Protein AF-A0A4P6XGY0-F1 (afdb_monomer_lite)

Secondary structure (DSSP, 8-state):
-----HHHHHHHHHHS---PPPHHHHHHHHHHHHHHHHHHHHTT-PPPHHHHHHHHHHHHTT--TTTHHHHHHHHS--TT--

Foldseek 3Di:
DPDQPLVVLLVVLVVDDDDFADPVVLVVVVVVVVVVQVVCVVVVNHDDPSRVVSVNSCSVSRNDPVCVVVSCVVRVDPVPDD

pLDDT: mean 80.46, std 12.36, range [40.59, 91.56]

Radius of gyration: 13.27 Å; chains: 1; bounding box: 36×20×34 Å

Sequence (82 aa):
MGSVDLSKMQTQIRSMTFERGTPDQIALWRDDLAEARANLVIEGLVPTADDDEMFAMMLDEGVPPRLMPSLILQLYPQDGRR

Structure (mmCIF, N/CA/C/O backbone):
data_AF-A0A4P6XGY0-F1
#
_entry.id   AF-A0A4P6XGY0-F1
#
loop_
_atom_site.group_PDB
_atom_site.id
_atom_site.type_symbol
_atom_site.label_atom_id
_atom_site.label_alt_id
_atom_site.label_comp_id
_atom_site.label_asym_id
_atom_site.label_entity_id
_atom_site.label_seq_id
_atom_site.pdbx_PDB_ins_code
_atom_site.Cartn_x
_atom_site.Cartn_y
_atom_site.Cartn_z
_atom_site.occupancy
_atom_site.B_iso_or_equiv
_atom_site.auth_seq_id
_atom_site.auth_comp_id
_atom_site.auth_asym_id
_atom_site.auth_atom_id
_atom_site.pdbx_PDB_model_num
ATOM 1 N N . MET A 1 1 ? 16.706 -2.239 -1.230 1.00 46.16 1 MET A N 1
ATOM 2 C CA . MET A 1 1 ? 15.498 -1.615 -0.657 1.00 46.16 1 MET A CA 1
ATOM 3 C C . MET A 1 1 ? 15.331 -2.200 0.728 1.00 46.16 1 MET A C 1
ATOM 5 O O . MET A 1 1 ? 15.526 -3.400 0.866 1.00 46.16 1 MET A O 1
ATOM 9 N N . GLY A 1 2 ? 15.193 -1.355 1.752 1.00 51.72 2 GLY A N 1
ATOM 10 C CA . GLY A 1 2 ? 15.124 -1.82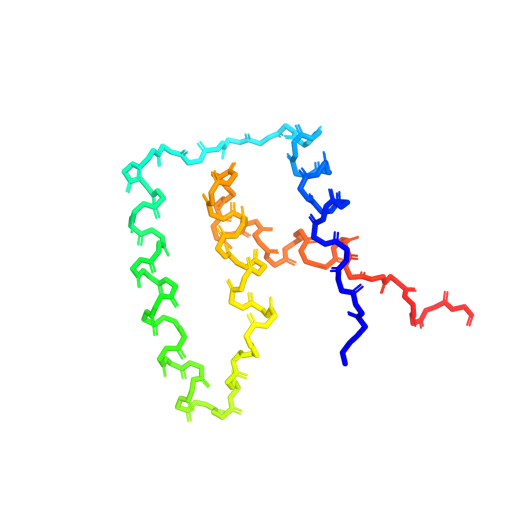3 3.139 1.00 51.72 2 GLY A CA 1
ATOM 11 C C . GLY A 1 2 ? 13.925 -2.748 3.298 1.00 51.72 2 GLY A C 1
ATOM 12 O O . GLY A 1 2 ? 12.857 -2.416 2.802 1.00 51.72 2 GLY A O 1
ATOM 13 N N . SER A 1 3 ? 14.128 -3.910 3.910 1.00 57.25 3 SER A N 1
ATOM 14 C CA . SER A 1 3 ? 13.110 -4.943 4.084 1.00 57.25 3 SER A CA 1
ATOM 15 C C . SER A 1 3 ? 11.858 -4.345 4.731 1.00 57.25 3 SER A C 1
ATOM 17 O O . SER A 1 3 ? 11.869 -4.045 5.926 1.00 57.25 3 SER A O 1
ATOM 19 N N . VAL A 1 4 ? 10.799 -4.119 3.951 1.00 66.06 4 VAL A N 1
ATOM 20 C CA . VAL A 1 4 ? 9.519 -3.668 4.498 1.00 66.06 4 VAL A CA 1
ATOM 21 C C . VAL A 1 4 ? 8.934 -4.837 5.284 1.00 66.06 4 VAL A C 1
ATOM 23 O O . VAL A 1 4 ? 8.652 -5.901 4.740 1.00 66.06 4 VAL A O 1
ATOM 26 N N . ASP A 1 5 ? 8.767 -4.660 6.595 1.00 78.88 5 ASP A N 1
ATOM 27 C CA . ASP A 1 5 ? 8.119 -5.653 7.453 1.00 78.88 5 ASP A CA 1
ATOM 28 C C . ASP A 1 5 ? 6.605 -5.694 7.146 1.00 78.88 5 ASP A C 1
ATOM 30 O O . ASP A 1 5 ? 5.799 -5.083 7.859 1.00 78.88 5 ASP A O 1
ATOM 34 N N . LEU A 1 6 ? 6.199 -6.437 6.109 1.00 79.06 6 LEU A N 1
ATOM 35 C CA . LEU A 1 6 ? 4.793 -6.586 5.696 1.00 79.06 6 LEU A CA 1
ATOM 36 C C . LEU A 1 6 ? 3.879 -7.007 6.859 1.00 79.06 6 LEU A C 1
ATOM 38 O O . LEU A 1 6 ? 2.770 -6.498 6.998 1.00 79.06 6 LEU A O 1
ATOM 42 N N . SER A 1 7 ? 4.362 -7.866 7.760 1.00 83.19 7 SER A N 1
ATOM 43 C CA . SER A 1 7 ? 3.622 -8.298 8.957 1.00 83.19 7 SER A CA 1
ATOM 44 C C . SER A 1 7 ? 3.352 -7.158 9.951 1.00 83.19 7 SER A C 1
ATOM 46 O O . SER A 1 7 ? 2.269 -7.080 10.540 1.00 83.19 7 SER A O 1
ATOM 48 N N . LYS A 1 8 ? 4.319 -6.247 10.148 1.00 82.38 8 LYS A N 1
ATOM 49 C CA . LYS A 1 8 ? 4.130 -5.063 11.006 1.00 82.38 8 LYS A CA 1
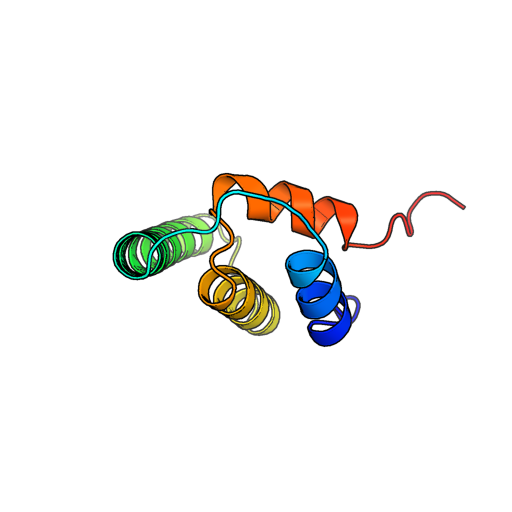ATOM 50 C C . LYS A 1 8 ? 3.163 -4.088 10.354 1.00 82.38 8 LYS A C 1
ATOM 52 O O . LYS A 1 8 ? 2.261 -3.587 11.019 1.00 82.38 8 LYS A O 1
ATOM 57 N N . MET A 1 9 ? 3.328 -3.879 9.052 1.00 81.19 9 MET A N 1
ATOM 58 C CA . MET A 1 9 ? 2.446 -3.053 8.243 1.00 81.19 9 MET A CA 1
ATOM 59 C C . MET A 1 9 ? 0.999 -3.553 8.296 1.00 81.19 9 MET A C 1
ATOM 61 O O . MET A 1 9 ? 0.108 -2.774 8.620 1.00 81.19 9 MET A O 1
ATOM 65 N N . GLN A 1 10 ? 0.765 -4.852 8.095 1.00 84.81 10 GLN A N 1
ATOM 66 C CA . GLN A 1 10 ? -0.560 -5.463 8.212 1.00 84.81 10 GLN A CA 1
ATOM 67 C C . GLN A 1 10 ? -1.164 -5.235 9.604 1.00 84.81 10 GLN A C 1
ATOM 69 O O . GLN A 1 10 ? -2.311 -4.809 9.728 1.00 84.81 10 GLN A O 1
ATOM 74 N N . THR A 1 11 ? -0.388 -5.466 10.667 1.00 86.88 11 THR A N 1
ATOM 75 C CA . THR A 1 11 ? -0.851 -5.253 12.049 1.00 86.88 11 THR A CA 1
ATOM 76 C C . THR A 1 11 ? -1.223 -3.789 12.302 1.00 86.88 11 THR A C 1
ATOM 78 O O . THR A 1 11 ? -2.249 -3.507 12.921 1.00 86.88 11 THR A O 1
ATOM 81 N N . GLN A 1 12 ? -0.431 -2.846 11.789 1.00 83.75 12 GLN A N 1
ATOM 82 C CA . GLN A 1 12 ? -0.709 -1.418 11.910 1.00 83.75 12 GLN A CA 1
ATOM 83 C C . GLN A 1 12 ? -1.960 -1.017 11.125 1.00 83.75 12 GLN A C 1
ATOM 85 O O . GLN A 1 12 ? -2.831 -0.359 11.686 1.00 83.75 12 GLN A O 1
ATOM 90 N N . ILE A 1 13 ? -2.103 -1.472 9.878 1.00 85.88 13 ILE A N 1
ATOM 91 C CA . ILE A 1 13 ? -3.304 -1.255 9.058 1.00 85.88 13 ILE A CA 1
ATOM 92 C C . ILE A 1 13 ? -4.548 -1.803 9.772 1.00 85.88 13 ILE A C 1
ATOM 94 O O . ILE A 1 13 ? -5.591 -1.152 9.796 1.00 85.88 13 ILE A O 1
ATOM 98 N N . ARG A 1 14 ? -4.442 -2.969 10.421 1.00 85.31 14 ARG A N 1
ATOM 99 C CA . ARG A 1 14 ? -5.505 -3.540 11.267 1.00 85.31 14 ARG A CA 1
ATOM 100 C C . ARG A 1 14 ? -5.833 -2.716 12.497 1.00 85.31 14 ARG A C 1
ATOM 102 O O . ARG A 1 14 ? -6.996 -2.649 12.878 1.00 85.31 14 ARG A O 1
ATOM 109 N N . SER A 1 15 ? -4.837 -2.077 13.093 1.00 87.25 15 SER A N 1
ATOM 110 C CA . SER A 1 15 ? -5.036 -1.187 14.233 1.00 87.25 15 SER A CA 1
ATOM 111 C C . SER A 1 15 ? -5.576 0.193 13.841 1.00 87.25 15 SER A C 1
ATOM 113 O O . SER A 1 15 ? -6.018 0.931 14.722 1.00 87.25 15 SER A O 1
ATOM 115 N N . MET A 1 16 ? -5.515 0.575 12.564 1.00 84.19 16 MET A N 1
ATOM 116 C CA . MET A 1 16 ? -5.999 1.868 12.095 1.0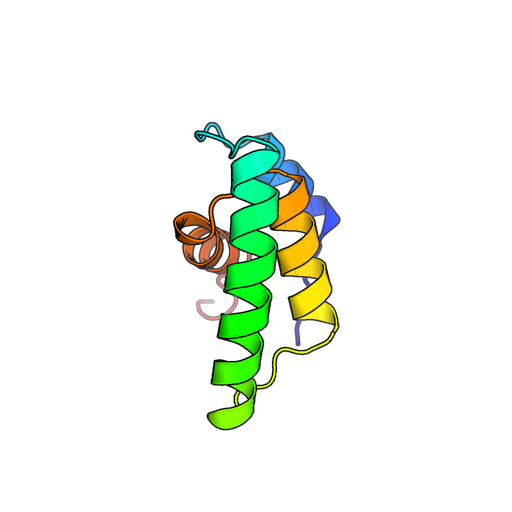0 84.19 16 MET A CA 1
ATOM 117 C C . MET A 1 16 ? -7.500 1.828 11.816 1.00 84.19 16 MET A C 1
ATOM 119 O O . MET A 1 16 ? -8.011 0.958 11.114 1.00 84.19 16 MET A O 1
ATOM 123 N N . THR A 1 17 ? -8.203 2.832 12.332 1.00 82.25 17 THR A N 1
ATOM 124 C CA . THR A 1 17 ? -9.633 3.020 12.090 1.00 82.25 17 THR A CA 1
ATOM 125 C C . THR A 1 17 ? -9.817 3.897 10.855 1.00 82.25 17 THR A C 1
ATOM 127 O O . THR A 1 17 ? -9.719 5.120 10.934 1.00 82.25 17 THR A O 1
ATOM 130 N N . PHE A 1 18 ? -10.063 3.278 9.705 1.00 85.38 18 PHE A N 1
ATOM 131 C CA . PHE A 1 18 ? -10.433 3.961 8.465 1.00 85.38 18 PHE A CA 1
ATOM 132 C C . PHE A 1 18 ? -11.547 3.188 7.755 1.00 85.38 18 PHE A C 1
ATOM 134 O O . PHE A 1 18 ? -11.812 2.025 8.065 1.00 85.38 18 PHE A O 1
ATOM 141 N N . GLU A 1 19 ? -12.211 3.846 6.808 1.00 88.56 19 GLU A N 1
ATOM 142 C CA . GLU A 1 19 ? -13.236 3.210 5.986 1.00 88.56 19 GLU A CA 1
ATOM 143 C C . GLU A 1 19 ? -12.569 2.254 4.991 1.00 88.56 19 GLU A C 1
ATOM 145 O O . GLU A 1 19 ? -11.898 2.680 4.047 1.00 88.56 19 GLU A O 1
ATOM 150 N N . ARG A 1 20 ? -12.698 0.952 5.260 1.00 90.00 20 ARG A N 1
ATOM 151 C CA . ARG A 1 20 ? -12.194 -0.099 4.376 1.00 90.00 20 ARG A CA 1
ATOM 152 C C . ARG A 1 20 ? -13.095 -0.226 3.157 1.00 90.00 20 ARG A C 1
ATOM 154 O O . ARG A 1 20 ? -14.316 -0.131 3.274 1.00 90.00 20 ARG A O 1
ATOM 161 N N . GLY A 1 21 ? -12.480 -0.480 2.008 1.00 88.56 21 GLY A N 1
ATOM 162 C CA . GLY A 1 21 ? -13.207 -0.776 0.783 1.00 88.56 21 GLY A CA 1
ATOM 163 C C . GLY A 1 21 ? -14.059 -2.026 0.907 1.00 88.56 21 GLY A C 1
ATOM 164 O O . GLY A 1 21 ? -13.697 -2.986 1.590 1.00 88.56 21 GLY A O 1
ATOM 165 N N . THR A 1 22 ? -15.186 -2.029 0.209 1.00 91.12 22 THR A N 1
ATOM 166 C CA . THR A 1 22 ? -15.952 -3.254 -0.010 1.00 91.12 22 THR A CA 1
ATOM 167 C C . THR A 1 22 ? -15.215 -4.173 -0.995 1.00 91.12 22 THR A C 1
ATOM 169 O O . THR A 1 22 ? -14.371 -3.704 -1.759 1.00 91.12 22 THR A O 1
ATOM 172 N N . PRO A 1 23 ? -15.541 -5.477 -1.043 1.00 88.62 23 PRO A N 1
ATOM 173 C CA . PRO A 1 23 ? -14.926 -6.407 -1.994 1.00 88.62 23 PRO A CA 1
ATOM 174 C C . PRO A 1 23 ? -15.026 -5.955 -3.459 1.00 88.62 23 PRO A C 1
ATOM 176 O O . PRO A 1 23 ? -14.108 -6.183 -4.241 1.00 88.62 23 PRO A O 1
ATOM 179 N N . ASP A 1 24 ? -16.120 -5.278 -3.812 1.00 91.56 24 ASP A N 1
ATOM 180 C CA . ASP A 1 24 ? -16.349 -4.715 -5.146 1.00 91.56 24 ASP A CA 1
ATOM 181 C C . ASP A 1 24 ? -15.392 -3.548 -5.443 1.00 91.56 24 ASP A C 1
ATOM 183 O O . ASP A 1 24 ? -14.734 -3.513 -6.482 1.00 91.56 24 ASP A O 1
ATOM 187 N N . GLN A 1 25 ? -15.208 -2.646 -4.473 1.00 90.81 25 GLN A N 1
ATOM 188 C CA . GLN A 1 25 ? -14.236 -1.556 -4.580 1.00 90.81 25 GLN A CA 1
ATOM 189 C C . GLN A 1 25 ? -12.799 -2.075 -4.636 1.00 90.81 25 GLN A C 1
ATOM 191 O O . GLN A 1 25 ? -11.998 -1.556 -5.404 1.00 90.81 25 GLN A O 1
ATOM 196 N N . ILE A 1 26 ? -12.475 -3.116 -3.866 1.00 90.75 26 ILE A N 1
ATOM 197 C CA . ILE A 1 26 ? -11.153 -3.748 -3.897 1.00 90.75 26 ILE A CA 1
ATOM 198 C C . ILE A 1 26 ? -10.873 -4.326 -5.287 1.00 90.75 26 ILE A C 1
ATOM 200 O O . ILE A 1 26 ? -9.777 -4.137 -5.809 1.00 90.75 26 ILE A O 1
ATOM 204 N N . ALA A 1 27 ? -11.851 -4.991 -5.910 1.00 90.38 27 ALA A N 1
ATOM 205 C CA . ALA A 1 27 ? -11.709 -5.496 -7.274 1.00 90.38 27 ALA A CA 1
ATOM 206 C C . ALA A 1 27 ? -11.445 -4.360 -8.276 1.00 90.38 27 ALA A C 1
ATOM 208 O O . ALA A 1 27 ? -10.529 -4.478 -9.088 1.00 90.38 27 ALA A O 1
ATOM 209 N N . LEU A 1 28 ? -12.171 -3.243 -8.158 1.00 91.50 28 LEU A N 1
ATOM 210 C CA . LEU A 1 28 ? -11.944 -2.046 -8.973 1.00 91.50 28 LEU A CA 1
ATOM 211 C C . LEU A 1 28 ? -10.534 -1.468 -8.767 1.00 91.50 28 LEU A C 1
ATOM 213 O O . LEU A 1 28 ? -9.849 -1.135 -9.727 1.00 91.50 28 LEU A O 1
ATOM 217 N N . TRP A 1 29 ? -10.070 -1.372 -7.521 1.00 91.56 29 TRP A N 1
ATOM 218 C CA . TRP A 1 29 ? -8.744 -0.833 -7.213 1.00 91.56 29 TRP A CA 1
ATOM 219 C C . TRP A 1 29 ? -7.604 -1.732 -7.688 1.00 91.56 29 TRP A C 1
ATOM 221 O O . TRP A 1 29 ? -6.537 -1.225 -8.015 1.00 91.56 29 TRP A O 1
ATOM 231 N N . ARG A 1 30 ? -7.803 -3.056 -7.731 1.00 88.06 30 ARG A N 1
ATOM 232 C CA . ARG A 1 30 ? -6.813 -3.988 -8.299 1.00 88.06 30 ARG A CA 1
ATOM 233 C C . ARG A 1 30 ? -6.619 -3.758 -9.794 1.00 88.06 30 ARG A C 1
ATOM 235 O O . ARG A 1 30 ? -5.490 -3.852 -10.266 1.00 88.06 30 ARG A O 1
ATOM 242 N N . ASP A 1 31 ? -7.701 -3.471 -10.508 1.00 89.69 31 ASP A N 1
ATOM 243 C CA . ASP A 1 31 ? -7.669 -3.162 -11.938 1.00 89.69 31 ASP A CA 1
ATOM 244 C C . ASP A 1 31 ? -6.970 -1.815 -12.189 1.00 89.69 31 ASP A C 1
ATOM 246 O O . ASP A 1 31 ? -5.974 -1.760 -12.908 1.00 89.69 31 ASP A O 1
ATOM 250 N N . ASP A 1 32 ? -7.377 -0.769 -11.459 1.00 88.69 32 ASP A N 1
ATOM 251 C CA . ASP A 1 32 ? -6.764 0.568 -11.521 1.00 88.69 32 ASP A CA 1
ATOM 252 C C . ASP A 1 32 ? -5.264 0.535 -11.168 1.00 88.69 32 ASP A C 1
ATOM 254 O O . ASP A 1 32 ? -4.443 1.177 -11.822 1.00 88.69 32 ASP A O 1
ATOM 258 N N . LEU A 1 33 ? -4.863 -0.287 -10.188 1.00 84.88 33 LEU A N 1
ATOM 259 C CA . LEU A 1 33 ? -3.454 -0.488 -9.845 1.00 84.88 33 LEU A CA 1
ATOM 260 C C . LEU A 1 33 ? -2.675 -1.164 -10.982 1.00 84.88 33 LEU A C 1
ATOM 262 O O . LEU A 1 33 ? -1.522 -0.802 -11.224 1.00 84.88 33 LEU A O 1
ATOM 266 N N . ALA A 1 34 ? -3.271 -2.130 -11.685 1.00 85.56 34 ALA A N 1
ATOM 267 C CA . ALA A 1 34 ? -2.635 -2.779 -12.829 1.00 85.56 34 ALA A CA 1
ATOM 268 C C . ALA A 1 34 ? -2.433 -1.791 -13.991 1.00 85.56 34 ALA A C 1
ATOM 270 O O . ALA A 1 34 ? -1.361 -1.776 -14.606 1.00 85.56 34 ALA A O 1
ATOM 271 N N . GLU A 1 35 ? -3.412 -0.919 -14.243 1.00 88.50 35 GLU A N 1
ATOM 272 C CA . GLU A 1 35 ? -3.291 0.177 -15.209 1.00 88.50 35 GLU A CA 1
ATOM 273 C C . GLU A 1 35 ? -2.225 1.198 -14.780 1.00 88.50 35 GLU A C 1
ATOM 275 O O . GLU A 1 35 ? -1.338 1.554 -15.561 1.00 88.50 35 GLU A O 1
ATOM 280 N N . ALA A 1 36 ? -2.233 1.621 -13.513 1.00 84.69 36 ALA A N 1
ATOM 281 C CA . ALA A 1 36 ? -1.229 2.525 -12.958 1.00 84.69 36 ALA A CA 1
ATOM 282 C C . ALA A 1 36 ? 0.184 1.927 -13.041 1.00 8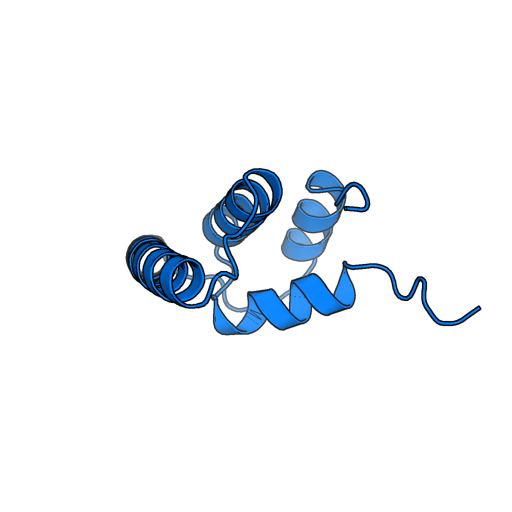4.69 36 ALA A C 1
ATOM 284 O O . ALA A 1 36 ? 1.137 2.626 -13.390 1.00 84.69 36 ALA A O 1
ATOM 285 N N . ARG A 1 37 ? 0.330 0.620 -12.796 1.00 83.44 37 ARG A N 1
ATOM 286 C CA . ARG A 1 37 ? 1.591 -0.112 -12.960 1.00 83.44 37 ARG A CA 1
ATOM 287 C C . ARG A 1 37 ? 2.066 -0.078 -14.408 1.00 83.44 37 ARG A C 1
ATOM 289 O O . ARG A 1 37 ? 3.252 0.147 -14.639 1.00 83.44 37 ARG A O 1
ATOM 296 N N . ALA A 1 38 ? 1.175 -0.269 -15.381 1.00 86.75 38 ALA A N 1
ATOM 297 C CA . ALA A 1 38 ? 1.529 -0.151 -16.794 1.00 86.75 38 ALA A CA 1
ATOM 298 C C . ALA A 1 38 ? 2.036 1.263 -17.131 1.00 86.75 38 ALA A C 1
ATOM 300 O O . ALA A 1 38 ? 3.056 1.401 -17.808 1.00 86.75 38 ALA A O 1
ATOM 301 N N . ASN A 1 39 ? 1.401 2.299 -16.580 1.00 87.00 39 ASN A N 1
ATOM 302 C CA . ASN A 1 39 ? 1.842 3.686 -16.743 1.00 87.00 39 ASN A CA 1
ATOM 303 C C . ASN A 1 39 ? 3.228 3.930 -16.120 1.00 87.00 39 ASN A C 1
ATOM 305 O O . ASN A 1 39 ? 4.097 4.520 -16.755 1.00 87.00 39 ASN A O 1
ATOM 309 N N . LEU A 1 40 ? 3.479 3.421 -14.912 1.00 84.38 40 LEU A N 1
ATOM 310 C CA . LEU A 1 40 ? 4.781 3.541 -14.244 1.00 84.38 40 LEU A CA 1
ATOM 311 C C . LEU A 1 40 ? 5.903 2.817 -15.000 1.00 84.38 40 LEU A C 1
ATOM 313 O O . LEU A 1 40 ? 7.031 3.305 -15.045 1.00 84.38 40 LEU A O 1
ATOM 317 N N . VAL A 1 41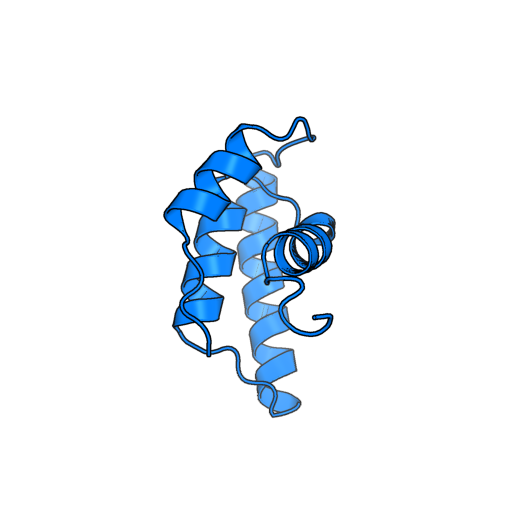 ? 5.601 1.674 -15.624 1.00 83.69 41 VAL A N 1
ATOM 318 C CA . VAL A 1 41 ? 6.555 0.942 -16.472 1.00 83.69 41 VAL A CA 1
ATOM 319 C C . VAL A 1 41 ? 6.969 1.780 -17.684 1.00 83.69 41 VAL A C 1
ATOM 321 O O . VAL A 1 41 ? 8.149 1.781 -18.035 1.00 83.69 41 VAL A O 1
ATOM 324 N N . ILE A 1 42 ? 6.034 2.518 -18.291 1.00 84.94 42 ILE A N 1
ATOM 325 C CA . ILE A 1 42 ? 6.324 3.444 -19.399 1.00 84.94 42 ILE A CA 1
ATOM 326 C C . ILE A 1 42 ? 7.241 4.582 -18.927 1.00 84.94 42 ILE A C 1
ATOM 328 O O . ILE A 1 42 ? 8.203 4.914 -19.616 1.00 84.94 42 ILE A O 1
ATOM 332 N N . GLU A 1 43 ? 7.004 5.111 -17.726 1.00 86.69 43 GLU A N 1
ATOM 333 C CA . GLU A 1 43 ? 7.814 6.172 -17.107 1.00 86.69 43 GLU A CA 1
ATOM 334 C C . GLU A 1 43 ? 9.179 5.675 -16.577 1.00 86.69 43 GLU A C 1
ATOM 336 O O . GLU A 1 43 ? 9.956 6.446 -16.012 1.00 86.69 43 GLU A O 1
ATOM 341 N N . GLY A 1 44 ? 9.497 4.383 -16.735 1.00 80.06 44 GLY A N 1
ATOM 342 C CA . GLY A 1 44 ? 10.743 3.781 -16.247 1.00 80.06 44 GLY A CA 1
ATOM 343 C C . GLY A 1 44 ? 10.797 3.587 -14.726 1.00 80.06 44 GLY A C 1
ATOM 344 O O . GLY A 1 44 ? 11.859 3.288 -14.182 1.00 80.06 44 GLY A O 1
ATOM 345 N N . LEU A 1 45 ? 9.662 3.721 -14.039 1.00 79.94 45 LEU A N 1
ATOM 346 C CA . LEU A 1 45 ? 9.495 3.565 -12.592 1.00 79.94 45 LEU A CA 1
ATOM 347 C C . LEU A 1 45 ? 8.862 2.210 -12.264 1.00 79.94 45 LEU A C 1
ATOM 349 O O . LEU A 1 45 ? 7.864 2.131 -11.552 1.00 79.94 45 LEU A O 1
ATOM 353 N N . VAL A 1 46 ? 9.419 1.135 -12.824 1.00 79.19 46 VAL A N 1
ATOM 354 C CA . VAL A 1 46 ? 8.890 -0.223 -12.649 1.00 79.19 46 VAL A CA 1
ATOM 355 C C . VAL A 1 46 ? 8.892 -0.589 -11.157 1.00 79.19 46 VAL A C 1
ATOM 357 O O . VAL A 1 46 ? 9.977 -0.676 -10.573 1.00 79.19 46 VAL A O 1
ATOM 360 N N . PRO A 1 47 ? 7.720 -0.838 -10.539 1.00 72.94 47 PRO A N 1
ATOM 361 C CA . PRO A 1 47 ? 7.657 -1.331 -9.169 1.00 72.94 47 PRO A CA 1
ATOM 362 C C . PRO A 1 47 ? 8.344 -2.693 -9.074 1.00 72.94 47 PRO A C 1
ATOM 364 O O . PRO A 1 47 ? 8.229 -3.523 -9.986 1.00 72.94 47 PRO A O 1
ATOM 367 N N . THR A 1 48 ? 9.063 -2.938 -7.984 1.00 80.56 48 THR A N 1
ATOM 368 C CA . THR A 1 48 ? 9.675 -4.247 -7.750 1.00 80.56 48 THR A CA 1
ATOM 369 C C . THR A 1 48 ? 8.614 -5.278 -7.358 1.00 80.56 48 THR A C 1
ATOM 371 O O . THR A 1 48 ? 7.474 -4.935 -7.052 1.00 80.56 48 THR A O 1
ATOM 374 N N . ALA A 1 49 ? 8.968 -6.566 -7.374 1.00 79.31 49 ALA A N 1
ATOM 375 C CA . ALA A 1 49 ? 8.052 -7.616 -6.918 1.00 79.31 49 ALA A CA 1
ATOM 376 C C . ALA A 1 49 ? 7.646 -7.439 -5.440 1.00 79.31 49 ALA A C 1
ATOM 378 O O . ALA A 1 49 ? 6.521 -7.761 -5.079 1.00 79.31 49 ALA A O 1
ATOM 379 N N . ASP A 1 50 ? 8.541 -6.881 -4.620 1.00 79.00 50 ASP A N 1
ATOM 380 C CA . ASP A 1 50 ? 8.284 -6.569 -3.209 1.00 79.00 50 ASP A CA 1
ATOM 381 C C . ASP A 1 50 ? 7.211 -5.473 -3.067 1.00 79.00 50 ASP A C 1
ATOM 383 O O . ASP A 1 50 ? 6.288 -5.596 -2.263 1.00 79.00 50 ASP A O 1
ATOM 387 N N . ASP A 1 51 ? 7.268 -4.447 -3.928 1.00 80.44 51 ASP A N 1
ATOM 388 C CA . ASP A 1 51 ? 6.247 -3.397 -3.983 1.00 80.44 51 ASP A CA 1
ATOM 389 C C . ASP A 1 51 ? 4.877 -3.973 -4.381 1.00 80.44 51 ASP A C 1
ATOM 391 O O . ASP A 1 51 ? 3.865 -3.636 -3.770 1.00 80.44 51 ASP A O 1
ATOM 395 N N . ASP A 1 52 ? 4.837 -4.866 -5.375 1.00 82.00 52 ASP A N 1
ATOM 396 C CA . ASP A 1 52 ? 3.604 -5.513 -5.846 1.00 82.00 52 ASP A CA 1
ATOM 397 C C . ASP A 1 52 ? 2.927 -6.328 -4.729 1.00 82.00 52 ASP A C 1
ATOM 399 O O . ASP A 1 52 ? 1.732 -6.157 -4.472 1.00 82.00 52 ASP A O 1
ATOM 403 N N . GLU A 1 53 ? 3.702 -7.128 -3.983 1.00 84.56 53 GLU A N 1
ATOM 404 C CA . GLU A 1 53 ? 3.199 -7.862 -2.813 1.00 84.56 53 GLU A CA 1
ATOM 405 C C . GLU A 1 53 ? 2.707 -6.921 -1.705 1.00 84.56 53 GLU A C 1
ATOM 407 O O . GLU A 1 53 ? 1.662 -7.167 -1.089 1.00 84.56 53 GLU A O 1
ATOM 412 N N . MET A 1 54 ? 3.411 -5.809 -1.473 1.00 84.62 54 MET A N 1
ATOM 413 C CA . MET A 1 54 ? 3.007 -4.798 -0.500 1.00 84.62 54 MET A CA 1
ATOM 414 C C . MET A 1 54 ? 1.657 -4.158 -0.872 1.00 84.62 54 MET A C 1
ATOM 416 O O . MET A 1 54 ? 0.772 -4.040 -0.016 1.00 84.62 54 MET A O 1
ATOM 420 N N . PHE A 1 55 ? 1.468 -3.765 -2.136 1.00 84.88 55 PHE A N 1
ATOM 421 C CA . PHE A 1 55 ? 0.205 -3.195 -2.614 1.00 84.88 55 PHE A CA 1
ATOM 422 C C . PHE A 1 55 ? -0.933 -4.218 -2.584 1.00 84.88 55 PHE A C 1
ATOM 424 O O . PHE A 1 55 ? -2.039 -3.891 -2.145 1.00 84.88 55 PHE A O 1
ATOM 431 N N . ALA A 1 56 ? -0.668 -5.462 -2.988 1.00 87.00 56 ALA A N 1
ATOM 432 C CA . ALA A 1 56 ? -1.650 -6.538 -2.945 1.00 87.00 56 ALA A CA 1
ATOM 433 C C . ALA A 1 56 ? -2.144 -6.799 -1.513 1.00 87.00 56 ALA A C 1
ATOM 435 O O . ALA A 1 56 ? -3.351 -6.91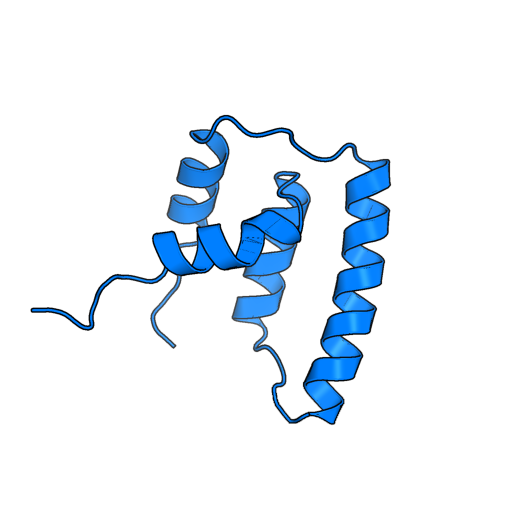5 -1.297 1.00 87.00 56 ALA A O 1
ATOM 436 N N . MET A 1 57 ? -1.238 -6.816 -0.529 1.00 88.31 57 MET A N 1
ATOM 437 C CA . MET A 1 57 ? -1.592 -6.979 0.884 1.00 88.31 57 MET A CA 1
ATOM 438 C C . MET A 1 57 ? -2.426 -5.806 1.418 1.00 88.31 57 MET A C 1
ATOM 440 O O . MET A 1 57 ? -3.405 -6.020 2.132 1.00 88.31 57 MET A O 1
ATOM 444 N N . MET A 1 58 ? -2.099 -4.567 1.037 1.00 88.06 58 MET A N 1
ATOM 445 C CA . MET A 1 58 ? -2.909 -3.398 1.400 1.00 88.06 58 MET A CA 1
ATOM 446 C C . MET A 1 58 ? -4.329 -3.475 0.830 1.00 88.06 58 MET A C 1
ATOM 448 O O . MET A 1 58 ? -5.292 -3.184 1.541 1.00 88.06 58 MET A O 1
ATOM 452 N N . LEU A 1 59 ? -4.467 -3.884 -0.433 1.00 88.88 59 LEU A N 1
ATOM 453 C CA . LEU A 1 59 ? -5.770 -4.059 -1.076 1.00 88.88 59 LEU A CA 1
ATOM 454 C C . LEU A 1 59 ? -6.594 -5.168 -0.421 1.00 88.88 59 LEU A C 1
ATOM 456 O O . LEU A 1 59 ? -7.792 -4.982 -0.228 1.00 88.88 59 LEU A O 1
ATOM 460 N N . ASP A 1 60 ? -5.964 -6.283 -0.043 1.00 89.50 60 ASP A N 1
ATOM 461 C CA . ASP A 1 60 ? -6.621 -7.383 0.678 1.00 89.50 60 ASP A CA 1
ATOM 462 C C . ASP A 1 60 ? -7.160 -6.932 2.046 1.00 89.50 60 ASP A C 1
ATOM 464 O O . ASP A 1 60 ? -8.282 -7.254 2.431 1.00 89.50 60 ASP A O 1
ATOM 468 N N . GLU A 1 61 ? -6.418 -6.062 2.736 1.00 88.62 61 GLU A N 1
ATOM 469 C CA . GLU A 1 61 ? -6.874 -5.417 3.970 1.00 88.62 61 GLU A CA 1
ATOM 470 C C . GLU A 1 61 ? -7.950 -4.332 3.734 1.00 88.62 61 GLU A C 1
ATOM 472 O O . GLU A 1 61 ? -8.473 -3.754 4.692 1.00 88.62 61 GLU A O 1
ATOM 477 N N . GLY A 1 62 ? -8.321 -4.048 2.484 1.00 89.69 62 GLY A N 1
ATOM 478 C CA . GLY A 1 62 ? -9.326 -3.048 2.127 1.00 89.69 62 GLY A CA 1
ATOM 479 C C . GLY A 1 62 ? -8.826 -1.611 2.257 1.00 89.69 62 GLY A C 1
ATOM 480 O O . GLY A 1 62 ? -9.630 -0.695 2.433 1.00 89.69 62 GLY A O 1
ATOM 481 N N . VAL A 1 63 ? -7.511 -1.393 2.195 1.00 89.81 63 VAL A N 1
ATOM 482 C CA . VAL A 1 63 ? -6.919 -0.054 2.193 1.00 89.81 63 VAL A CA 1
ATOM 483 C C . VAL A 1 63 ? -7.259 0.646 0.877 1.00 89.81 63 VAL A C 1
ATOM 485 O O . VAL A 1 63 ? -6.884 0.152 -0.188 1.00 89.81 63 VAL A O 1
ATOM 488 N N . PRO A 1 64 ? -7.909 1.822 0.910 1.00 87.25 64 PRO A N 1
ATOM 489 C CA . PRO A 1 64 ? -8.152 2.579 -0.305 1.00 87.25 64 PRO A CA 1
ATOM 490 C C . PRO A 1 64 ? -6.830 3.110 -0.887 1.00 87.25 64 PRO A C 1
ATOM 492 O O . PRO A 1 64 ? -5.979 3.593 -0.131 1.00 87.25 64 PRO A O 1
ATOM 495 N N . PRO A 1 65 ? -6.668 3.133 -2.223 1.00 85.25 65 PRO A N 1
ATOM 496 C CA . PRO A 1 65 ? -5.435 3.568 -2.886 1.00 85.25 65 PRO A CA 1
ATOM 497 C C . PRO A 1 65 ? -5.021 4.999 -2.518 1.00 85.25 65 PRO A C 1
ATOM 499 O O . PRO A 1 65 ? -3.837 5.311 -2.462 1.00 85.25 65 PRO A O 1
ATOM 502 N N . ARG A 1 66 ? -5.977 5.864 -2.145 1.00 84.81 66 ARG A N 1
ATOM 503 C CA . ARG A 1 66 ? -5.694 7.217 -1.635 1.00 84.81 66 ARG A CA 1
ATOM 504 C C . ARG A 1 66 ? -4.905 7.221 -0.313 1.00 84.81 66 ARG A C 1
ATOM 506 O O . ARG A 1 66 ? -4.174 8.173 -0.061 1.00 84.81 66 ARG A O 1
ATOM 513 N N . LEU A 1 67 ? -5.059 6.197 0.531 1.00 85.81 67 LEU A N 1
ATOM 514 C CA . LEU A 1 67 ? -4.360 6.083 1.817 1.00 85.81 67 LEU A CA 1
ATOM 515 C C . LEU A 1 67 ? -3.028 5.333 1.715 1.00 85.81 67 LEU A C 1
ATOM 517 O O . LEU A 1 67 ? -2.181 5.519 2.587 1.00 85.81 67 LEU A O 1
ATOM 521 N N . MET A 1 68 ? -2.808 4.536 0.664 1.00 85.25 68 MET A N 1
ATOM 522 C CA . MET A 1 68 ? -1.573 3.756 0.508 1.00 85.25 68 MET A CA 1
ATOM 523 C C . MET A 1 68 ? -0.300 4.614 0.562 1.00 85.25 68 MET A C 1
ATOM 525 O O . MET A 1 68 ? 0.579 4.268 1.347 1.00 85.25 68 MET A O 1
ATOM 529 N N . PRO A 1 69 ? -0.174 5.760 -0.145 1.00 82.06 69 PRO A N 1
ATOM 530 C CA . PRO A 1 69 ? 1.029 6.589 -0.058 1.00 82.06 69 PRO A CA 1
ATOM 531 C C . PRO A 1 69 ? 1.272 7.116 1.357 1.00 82.06 69 PRO A C 1
ATOM 533 O O . PRO A 1 69 ? 2.406 7.156 1.818 1.00 82.06 69 PRO A O 1
ATOM 536 N N . SER A 1 70 ? 0.211 7.501 2.074 1.00 82.62 70 SER A N 1
ATOM 537 C CA . SER A 1 70 ? 0.323 7.978 3.456 1.00 82.62 70 SER A CA 1
ATOM 538 C C . SER A 1 70 ? 0.755 6.869 4.412 1.00 82.62 70 SER A C 1
ATOM 540 O O . SER A 1 70 ? 1.574 7.120 5.291 1.00 82.62 70 SER A O 1
ATOM 542 N N . LEU A 1 71 ? 0.242 5.650 4.227 1.00 81.56 71 LEU A N 1
ATOM 543 C CA . LEU A 1 71 ? 0.648 4.478 5.000 1.00 81.56 71 LEU A CA 1
ATOM 544 C C . LEU A 1 71 ? 2.100 4.113 4.712 1.00 81.56 71 LEU A C 1
ATOM 546 O O . LEU A 1 71 ? 2.877 3.980 5.650 1.00 81.56 71 LEU A O 1
ATOM 550 N N . ILE A 1 72 ? 2.484 4.039 3.435 1.00 78.94 72 ILE A N 1
ATOM 551 C CA . ILE A 1 72 ? 3.870 3.800 3.027 1.00 78.94 72 ILE A CA 1
ATOM 552 C C . ILE A 1 72 ? 4.778 4.858 3.652 1.00 78.94 72 ILE A C 1
ATOM 554 O O . ILE A 1 72 ? 5.766 4.493 4.259 1.00 78.94 72 ILE A O 1
ATOM 558 N N . LEU A 1 73 ? 4.444 6.150 3.610 1.00 79.12 73 LEU A N 1
ATOM 559 C CA . LEU A 1 73 ? 5.271 7.202 4.223 1.00 79.12 73 LEU A CA 1
ATOM 560 C C . LEU A 1 73 ? 5.342 7.136 5.758 1.00 79.12 73 LEU A C 1
ATOM 562 O O . LEU A 1 73 ? 6.338 7.565 6.337 1.00 79.12 73 LEU A O 1
ATOM 566 N N . GLN A 1 74 ? 4.296 6.645 6.426 1.00 75.00 74 GLN A N 1
ATOM 567 C CA . GLN A 1 74 ? 4.307 6.426 7.877 1.00 75.00 74 GLN A CA 1
ATOM 568 C C . GLN A 1 74 ? 5.119 5.188 8.278 1.00 75.00 74 GLN A C 1
ATOM 570 O O . GLN A 1 74 ? 5.663 5.150 9.381 1.00 75.00 74 GLN A O 1
ATOM 575 N N . LEU A 1 75 ? 5.159 4.177 7.410 1.00 69.44 75 LEU A N 1
ATOM 576 C CA . LEU A 1 75 ? 5.752 2.865 7.665 1.00 69.44 75 LEU A CA 1
ATOM 577 C C . LEU A 1 75 ? 7.178 2.734 7.134 1.00 69.44 75 LEU A C 1
ATOM 579 O O . LEU A 1 75 ? 7.989 2.018 7.721 1.00 69.44 75 LEU A O 1
ATOM 583 N N . TYR A 1 76 ? 7.495 3.433 6.045 1.00 69.00 76 TYR A N 1
ATOM 584 C CA . TYR A 1 76 ? 8.856 3.609 5.581 1.00 69.00 76 TYR A CA 1
ATOM 585 C C . TYR A 1 76 ? 9.561 4.435 6.648 1.00 69.00 76 TYR A C 1
ATOM 587 O O . TYR A 1 76 ? 9.079 5.513 7.020 1.00 69.00 76 TYR A O 1
ATOM 595 N N . PRO A 1 77 ? 10.652 3.918 7.221 1.00 55.06 77 PRO A N 1
ATOM 596 C CA . PRO A 1 77 ? 11.214 4.521 8.401 1.00 55.06 77 PRO A CA 1
ATOM 597 C C . PRO A 1 77 ? 11.619 5.958 8.084 1.00 55.06 77 PRO A C 1
ATOM 599 O O . PRO A 1 77 ? 12.166 6.273 7.025 1.00 55.06 77 PRO A O 1
ATOM 602 N N . GLN A 1 78 ? 11.391 6.826 9.064 1.00 50.75 78 GLN A N 1
ATOM 603 C CA . GLN A 1 78 ? 12.027 8.131 9.209 1.00 50.75 78 GLN A CA 1
ATOM 604 C C . GLN A 1 78 ? 13.563 7.972 9.382 1.00 50.75 78 GLN A C 1
ATOM 606 O O . GLN A 1 78 ? 14.179 8.702 10.153 1.00 50.75 78 GLN A O 1
ATOM 611 N N . ASP A 1 79 ? 14.209 7.028 8.687 1.00 46.69 79 ASP A N 1
ATOM 612 C CA . ASP A 1 79 ? 15.641 6.690 8.757 1.00 46.69 79 ASP A CA 1
ATOM 613 C C . ASP A 1 79 ? 16.500 7.681 7.949 1.00 46.69 79 ASP A C 1
ATOM 615 O O . ASP A 1 79 ? 17.504 7.344 7.334 1.00 46.69 79 ASP A O 1
ATOM 619 N N . GLY A 1 80 ? 16.060 8.938 7.901 1.00 47.62 80 GLY A N 1
ATOM 620 C CA . GLY A 1 80 ? 16.775 10.051 7.280 1.00 47.62 80 GLY A CA 1
ATOM 621 C C . GLY A 1 80 ? 16.963 11.244 8.214 1.00 47.62 80 GLY A C 1
ATOM 622 O O . GLY A 1 80 ? 17.501 12.264 7.792 1.00 47.62 80 GLY A O 1
ATOM 623 N N . ARG A 1 81 ? 16.516 11.160 9.475 1.00 41.69 81 ARG A N 1
ATOM 624 C CA . ARG A 1 81 ? 16.813 12.171 10.495 1.00 41.69 81 ARG A CA 1
ATOM 625 C C . ARG A 1 81 ? 17.274 11.514 11.785 1.00 41.69 81 ARG A C 1
ATOM 627 O O . ARG A 1 81 ? 16.495 11.345 12.721 1.00 41.69 81 ARG A O 1
ATOM 634 N N . ARG A 1 82 ? 18.560 11.192 11.835 1.00 40.59 82 ARG A N 1
ATOM 635 C CA . ARG A 1 82 ? 19.291 11.096 13.091 1.00 40.59 82 ARG A CA 1
ATOM 636 C C . ARG A 1 82 ? 20.485 12.031 13.047 1.00 40.59 82 ARG A C 1
ATOM 638 O O . ARG A 1 82 ? 21.086 12.135 11.957 1.00 40.59 82 ARG A O 1
#